Protein AF-A0A2D4HQ97-F1 (afdb_monomer_lite)

Foldseek 3Di:
DVPPPNPCVVVVPDDDDPCPVVVVLVVLQVCQVVDDLQVQVVLCVVQVVQCDLPDPSNLVSLLCCLRHADLQDDPVSVVSGCVVPVVVLLVVLLVDADDDPSNVSSVSSVVVNCVNQPPNDDCVVPCVSVVCSVVVVD

Radius of gyration: 16.18 Å; chains: 1; bounding box: 38×30×48 Å

Secondary structure (DSSP, 8-state):
-TTTT-TTTTTTS----TTHHHHHHHHHHHHGGGS-TTHHHHHHHHHGGG--TTSTHHHHHHHHHHHH------GGGGGGTGGGTHHHHHHHHHH--S--TTHHHHHHHHHHHHHHTTTTS--TTTHHHHHHHHHTT-

pLDDT: mean 88.47, std 11.35, range [41.31, 98.31]

Organism: NCBI:txid129467

InterPro domains:
  IPR035309 Proteasome activator complex subunit 4 [PTHR32170] (2-129)

Sequence (138 aa):
ERILYSKTEHLGLNWFPNSVESVLKTLVKNCRLYFPESATAEMLDEWRPLMCPFDVTMQKAITYFELFLPTTLPPECHHKGFKLWFDEFLGLWVSVQNLPQWEGHLVNLFARLATDNIGYINWDPYIPKVSPAVWEKV

Structure (mmCIF, N/CA/C/O backbone):
data_AF-A0A2D4HQ97-F1
#
_entry.id   AF-A0A2D4HQ97-F1
#
loop_
_atom_site.group_PDB
_atom_site.id
_atom_site.type_symbol
_atom_site.label_atom_id
_atom_site.label_alt_id
_atom_site.label_comp_id
_atom_site.label_asym_id
_atom_site.label_entity_id
_atom_site.label_seq_id
_atom_site.pdbx_PDB_ins_code
_atom_site.Cartn_x
_atom_site.Cartn_y
_atom_site.Cartn_z
_atom_site.occupancy
_atom_site.B_iso_or_equiv
_atom_site.auth_seq_id
_atom_site.auth_comp_id
_atom_site.auth_asym_id
_atom_site.auth_atom_id
_atom_site.pdbx_PDB_model_num
ATOM 1 N N . GLU A 1 1 ? 2.367 1.829 -15.354 1.00 75.25 1 GLU A N 1
ATOM 2 C CA . GLU A 1 1 ? 2.741 1.361 -16.712 1.00 75.25 1 GLU A CA 1
ATOM 3 C C . GLU A 1 1 ? 3.474 2.397 -17.564 1.00 75.25 1 GLU A C 1
ATOM 5 O O . GLU A 1 1 ? 4.675 2.275 -17.707 1.00 75.25 1 GLU A O 1
ATOM 10 N N . ARG A 1 2 ? 2.807 3.413 -18.134 1.00 83.19 2 ARG A N 1
ATOM 11 C CA . ARG A 1 2 ? 3.363 4.194 -19.267 1.00 83.19 2 ARG A CA 1
ATOM 12 C C . ARG A 1 2 ? 4.646 4.988 -18.995 1.00 83.19 2 ARG A C 1
ATOM 14 O O . ARG A 1 2 ? 5.367 5.267 -19.942 1.00 83.19 2 ARG A O 1
ATOM 21 N N . ILE A 1 3 ? 4.875 5.381 -17.745 1.00 85.31 3 ILE A N 1
ATOM 22 C CA . ILE A 1 3 ? 6.019 6.209 -17.342 1.00 85.31 3 ILE A CA 1
ATOM 23 C C . ILE A 1 3 ? 6.937 5.365 -16.450 1.00 85.31 3 ILE A C 1
ATOM 25 O O . ILE A 1 3 ? 7.919 4.837 -16.941 1.00 85.31 3 ILE A O 1
ATOM 29 N N . LEU A 1 4 ? 6.531 5.095 -15.202 1.00 81.56 4 LEU A N 1
ATOM 30 C CA . LEU A 1 4 ? 7.326 4.347 -14.204 1.00 81.56 4 LEU A CA 1
ATOM 31 C C . LEU A 1 4 ? 7.801 2.945 -14.634 1.00 81.56 4 LEU A C 1
ATOM 33 O O . LEU A 1 4 ? 8.792 2.453 -14.114 1.00 81.56 4 LEU A O 1
ATOM 37 N N . TYR A 1 5 ? 7.077 2.280 -15.537 1.00 84.88 5 TYR A N 1
ATOM 38 C CA . TYR A 1 5 ? 7.403 0.931 -16.015 1.00 84.88 5 TYR A CA 1
ATOM 39 C C . TYR A 1 5 ? 7.386 0.889 -17.550 1.00 84.88 5 TYR A C 1
ATOM 41 O O . TYR A 1 5 ? 6.886 -0.060 -18.160 1.00 84.88 5 TYR A O 1
ATOM 49 N N . SER A 1 6 ? 7.874 1.964 -18.178 1.00 87.25 6 SER A N 1
ATOM 50 C CA . SER A 1 6 ? 7.888 2.126 -19.630 1.00 87.25 6 SER A CA 1
ATOM 51 C C . SER A 1 6 ? 8.719 1.034 -20.309 1.00 87.25 6 SER A C 1
ATOM 53 O O . SER A 1 6 ? 9.919 0.889 -20.080 1.00 87.25 6 SER A O 1
ATOM 55 N N . LYS A 1 7 ? 8.091 0.291 -21.225 1.00 87.38 7 LYS A N 1
ATOM 56 C CA . LYS A 1 7 ? 8.761 -0.754 -22.019 1.00 87.38 7 LYS A CA 1
ATOM 57 C C . LYS A 1 7 ? 9.680 -0.199 -23.109 1.00 87.38 7 LYS A C 1
ATOM 59 O O . LYS A 1 7 ? 10.372 -0.970 -23.755 1.00 87.38 7 LYS A O 1
ATOM 64 N N . THR A 1 8 ? 9.647 1.103 -23.367 1.00 88.12 8 THR A N 1
ATOM 65 C CA . THR A 1 8 ? 10.310 1.711 -24.530 1.00 88.12 8 THR A CA 1
ATOM 66 C C . THR A 1 8 ? 11.296 2.814 -24.148 1.00 88.12 8 THR A C 1
ATOM 68 O O . THR A 1 8 ? 12.053 3.275 -24.997 1.00 88.12 8 THR A O 1
ATOM 71 N N . GLU A 1 9 ? 11.336 3.214 -22.875 1.00 85.12 9 GLU A N 1
ATOM 72 C CA . GLU A 1 9 ? 12.305 4.192 -22.366 1.00 85.12 9 GLU A CA 1
ATOM 73 C C . GLU A 1 9 ? 13.736 3.646 -22.398 1.00 85.12 9 GLU A C 1
ATOM 75 O O . GLU A 1 9 ? 14.625 4.303 -22.925 1.00 85.12 9 GLU A O 1
ATOM 80 N N . HIS A 1 10 ? 13.951 2.401 -21.958 1.00 84.94 10 HIS A N 1
ATOM 81 C CA . HIS A 1 10 ? 15.274 1.760 -22.016 1.00 84.94 10 HIS A CA 1
ATOM 82 C C . HIS A 1 10 ? 15.792 1.548 -23.452 1.00 84.94 10 HIS A C 1
ATOM 84 O O . HIS A 1 10 ? 16.979 1.311 -23.651 1.00 84.94 10 HIS A O 1
ATOM 90 N N . LEU A 1 11 ? 14.907 1.642 -24.452 1.00 89.56 11 LEU A N 1
ATOM 91 C CA . LEU A 1 11 ? 15.244 1.603 -25.877 1.00 89.56 11 LEU A CA 1
ATOM 92 C C . LEU A 1 11 ? 15.538 3.000 -26.455 1.00 89.56 11 LEU A C 1
ATOM 94 O O . LEU A 1 11 ? 15.820 3.119 -27.644 1.00 89.56 11 LEU A O 1
ATOM 98 N N . GLY A 1 12 ? 15.422 4.066 -25.654 1.00 86.25 12 GLY A N 1
ATOM 99 C CA . GLY A 1 12 ? 15.592 5.455 -26.091 1.00 86.25 12 GLY A CA 1
ATOM 100 C C . GLY A 1 12 ? 14.442 6.000 -26.945 1.00 86.25 12 GLY A C 1
ATOM 101 O O . GLY A 1 12 ? 14.585 7.058 -27.557 1.00 86.25 12 GLY A O 1
ATOM 102 N N . LEU A 1 13 ? 13.302 5.297 -27.006 1.00 89.19 13 LEU A N 1
ATOM 103 C CA . LEU A 1 13 ? 12.133 5.706 -27.800 1.00 89.19 13 LEU A CA 1
ATOM 104 C C . LEU A 1 13 ? 11.242 6.718 -27.069 1.00 89.19 13 LEU A C 1
ATOM 106 O O . LEU A 1 13 ? 10.445 7.403 -27.701 1.00 89.19 13 LEU A O 1
ATOM 110 N N . ASN A 1 14 ? 11.366 6.802 -25.745 1.00 86.31 14 ASN A N 1
ATOM 111 C CA . ASN A 1 14 ? 10.701 7.789 -24.903 1.00 86.31 14 ASN A CA 1
ATOM 112 C C . ASN A 1 14 ? 11.741 8.449 -24.001 1.00 86.31 14 ASN A C 1
ATOM 114 O O . ASN A 1 14 ? 12.580 7.757 -23.432 1.00 86.31 14 ASN A O 1
ATOM 118 N N . TRP A 1 15 ? 11.642 9.767 -23.850 1.00 85.25 15 TRP A N 1
ATOM 119 C CA . TRP A 1 15 ? 12.502 10.561 -22.979 1.00 85.25 15 TRP A CA 1
ATOM 120 C C . TRP A 1 15 ? 11.623 11.306 -21.991 1.00 85.25 15 TRP A C 1
ATOM 122 O O . TRP A 1 15 ? 10.838 12.172 -22.387 1.00 85.25 15 TRP A O 1
ATOM 132 N N . PHE A 1 16 ? 11.730 10.960 -20.714 1.00 88.88 16 PHE A N 1
ATOM 133 C CA . PHE A 1 16 ? 10.985 11.639 -19.668 1.00 88.88 16 PHE A CA 1
ATOM 134 C C . PHE A 1 16 ? 11.880 12.605 -18.883 1.00 88.88 16 PHE A C 1
ATOM 136 O O . PHE A 1 16 ? 13.078 12.365 -18.739 1.00 88.88 16 PHE A O 1
ATOM 143 N N . PRO A 1 17 ? 11.323 13.706 -18.347 1.00 90.81 17 PRO A N 1
ATOM 144 C CA . PRO A 1 17 ? 12.056 14.559 -17.420 1.00 90.81 17 PRO A CA 1
ATOM 145 C C . PRO A 1 17 ? 12.461 13.790 -16.156 1.00 90.81 17 PRO A C 1
ATOM 147 O O . PRO A 1 17 ? 11.644 13.059 -15.598 1.00 90.81 17 PRO A O 1
ATOM 150 N N . ASN A 1 18 ? 13.660 14.053 -15.626 1.00 88.19 18 ASN A N 1
ATOM 151 C CA . ASN A 1 18 ? 14.177 13.402 -14.408 1.00 88.19 18 ASN A CA 1
ATOM 152 C C . ASN A 1 18 ? 13.255 13.545 -13.178 1.00 88.19 18 ASN A C 1
ATOM 154 O O . ASN A 1 18 ? 13.320 12.743 -12.252 1.00 88.19 18 ASN A O 1
ATOM 158 N N . SER A 1 19 ? 12.401 14.572 -13.140 1.00 92.75 19 SER A N 1
ATOM 159 C CA . SER A 1 19 ? 11.465 14.835 -12.039 1.00 92.75 19 SER A CA 1
ATOM 160 C C . SER A 1 19 ? 10.092 14.178 -12.203 1.00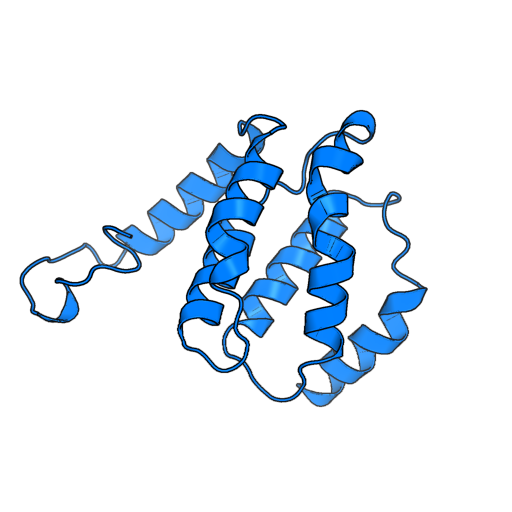 92.75 19 SER A C 1
ATOM 162 O O . SER A 1 19 ? 9.285 14.236 -11.276 1.00 92.75 19 SER A O 1
ATOM 164 N N . VAL A 1 20 ? 9.783 13.571 -13.356 1.00 92.88 20 VAL A N 1
ATOM 165 C CA . VAL A 1 20 ? 8.415 13.109 -13.647 1.00 92.88 20 VAL A CA 1
ATOM 166 C C . VAL A 1 20 ? 7.937 12.077 -12.628 1.00 92.88 20 VAL A C 1
ATOM 168 O O . VAL A 1 20 ? 6.795 12.120 -12.177 1.00 92.88 20 VAL A O 1
ATOM 171 N N . GLU A 1 21 ? 8.824 11.173 -12.220 1.00 89.88 21 GLU A N 1
ATOM 172 C CA . GLU A 1 21 ? 8.501 10.092 -11.301 1.00 89.88 21 GLU A CA 1
ATOM 173 C C . GLU A 1 21 ? 8.138 10.631 -9.914 1.00 89.88 21 GLU A C 1
ATOM 175 O O . GLU A 1 21 ? 7.105 10.253 -9.359 1.00 89.88 21 GLU A O 1
ATOM 180 N N . SER A 1 22 ? 8.939 11.545 -9.360 1.00 92.00 22 SER A N 1
ATOM 181 C CA . SER A 1 22 ? 8.686 12.105 -8.028 1.00 92.00 22 SER A CA 1
ATOM 182 C C . SER A 1 22 ? 7.411 12.951 -7.997 1.00 92.00 22 SER A C 1
ATOM 184 O O . SER A 1 22 ? 6.626 12.850 -7.047 1.00 92.00 22 SER A O 1
ATOM 186 N N . VAL A 1 23 ? 7.154 13.722 -9.059 1.00 94.81 23 VAL A N 1
ATOM 187 C CA . VAL A 1 23 ? 5.925 14.511 -9.213 1.00 94.81 23 VAL A CA 1
ATOM 188 C C . VAL A 1 23 ? 4.702 13.600 -9.290 1.00 94.81 23 VAL A C 1
ATOM 190 O O . VAL A 1 23 ? 3.735 13.823 -8.563 1.00 94.81 23 VAL A O 1
ATOM 193 N N . LEU A 1 24 ? 4.746 12.536 -10.097 1.00 93.88 24 LEU A N 1
ATOM 194 C CA . LEU A 1 24 ? 3.633 11.590 -10.210 1.00 93.88 24 LEU A CA 1
ATOM 195 C C . LEU A 1 24 ? 3.376 10.844 -8.901 1.00 93.88 24 LEU A C 1
ATOM 197 O O . LEU A 1 24 ? 2.227 10.740 -8.479 1.00 93.88 24 LEU A O 1
ATOM 201 N N . LYS A 1 25 ? 4.426 10.375 -8.216 1.00 93.00 25 LYS A N 1
ATOM 202 C CA . LYS A 1 25 ? 4.282 9.738 -6.896 1.00 93.00 25 LYS A CA 1
ATOM 203 C C . LYS A 1 25 ? 3.618 10.683 -5.892 1.00 93.00 25 LYS A C 1
ATOM 205 O O . LYS A 1 25 ? 2.760 10.253 -5.125 1.00 93.00 25 LYS A O 1
ATOM 210 N N . THR A 1 26 ? 3.985 11.964 -5.910 1.00 94.56 26 THR A N 1
ATOM 211 C CA . THR A 1 26 ? 3.387 12.992 -5.041 1.00 94.56 26 THR A CA 1
ATOM 212 C C . THR A 1 26 ? 1.928 13.253 -5.404 1.00 94.56 26 THR A C 1
ATOM 214 O O . THR A 1 26 ? 1.073 13.294 -4.522 1.00 94.56 26 THR A O 1
ATOM 217 N N . LEU A 1 27 ? 1.619 13.357 -6.697 1.00 95.50 27 LEU A N 1
ATOM 218 C CA . LEU A 1 27 ? 0.253 13.530 -7.183 1.00 95.50 27 LEU A CA 1
ATOM 219 C C . LEU A 1 27 ? -0.650 12.378 -6.728 1.00 95.50 27 LEU A C 1
ATOM 221 O O . LEU A 1 27 ? -1.698 12.624 -6.139 1.00 95.50 27 LEU A O 1
ATOM 225 N N . VAL A 1 28 ? -0.219 11.129 -6.926 1.00 95.31 28 VAL A N 1
ATOM 226 C CA . VAL A 1 28 ? -0.982 9.950 -6.487 1.00 95.31 28 VAL A CA 1
ATOM 227 C C . VAL A 1 28 ? -1.214 9.987 -4.974 1.00 95.31 28 VAL A C 1
ATOM 229 O O . VAL A 1 28 ? -2.340 9.775 -4.526 1.00 95.31 28 VAL A O 1
ATOM 232 N N . LYS A 1 29 ? -0.185 10.317 -4.179 1.00 92.94 29 LYS A N 1
ATOM 233 C CA . LYS A 1 29 ? -0.316 10.462 -2.719 1.00 92.94 29 LYS A CA 1
ATOM 234 C C . LYS A 1 29 ? -1.396 11.480 -2.335 1.00 92.94 29 LYS A C 1
ATOM 236 O O . LYS A 1 29 ? -2.195 11.172 -1.456 1.00 92.94 29 LYS A O 1
ATOM 241 N N . ASN A 1 30 ? -1.459 12.621 -3.021 1.00 94.12 30 ASN A N 1
ATOM 242 C CA . ASN A 1 30 ? -2.454 13.671 -2.771 1.00 94.12 30 ASN A CA 1
ATOM 243 C C . ASN A 1 30 ? -3.868 13.300 -3.243 1.00 94.12 30 ASN A C 1
ATOM 245 O O . ASN A 1 30 ? -4.846 13.773 -2.674 1.00 94.12 30 ASN A O 1
ATOM 249 N N . CYS A 1 31 ? -4.002 12.470 -4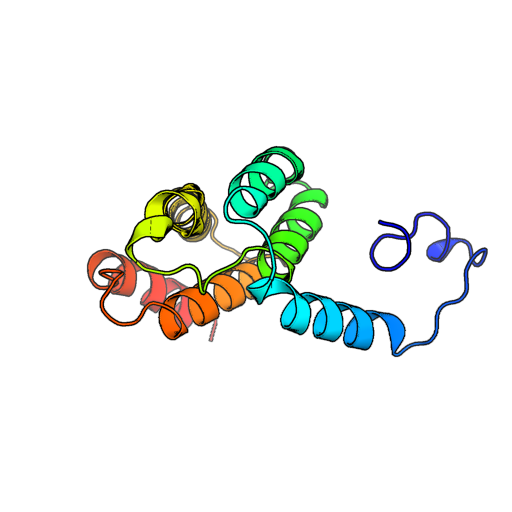.279 1.00 95.50 31 CYS A N 1
ATOM 250 C CA . CYS A 1 31 ? -5.308 12.044 -4.789 1.00 95.50 31 CYS A CA 1
ATOM 251 C C . CYS A 1 31 ? -5.915 10.875 -4.004 1.00 95.50 31 CYS A C 1
ATOM 253 O O . CYS A 1 31 ? -7.127 10.678 -4.040 1.00 95.50 31 CYS A O 1
ATOM 255 N N . ARG A 1 32 ? -5.087 10.106 -3.293 1.00 95.00 32 ARG A N 1
ATOM 256 C CA . ARG A 1 32 ? -5.464 8.852 -2.629 1.00 95.00 32 ARG A CA 1
ATOM 257 C C . ARG A 1 32 ? -6.676 8.960 -1.703 1.00 95.00 32 ARG A C 1
ATOM 259 O O . ARG A 1 32 ? -7.477 8.036 -1.647 1.00 95.00 32 ARG A O 1
ATOM 266 N N . LEU A 1 33 ? -6.819 10.082 -0.997 1.00 93.38 33 LEU A N 1
ATOM 267 C CA . LEU A 1 33 ? -7.929 10.308 -0.065 1.00 93.38 33 LEU A CA 1
ATOM 268 C C . LEU A 1 33 ? -9.300 10.450 -0.746 1.00 93.38 33 LEU A C 1
ATOM 270 O O . LEU A 1 33 ? -10.321 10.401 -0.071 1.00 93.38 33 LEU A O 1
ATOM 274 N N . TYR A 1 34 ? -9.325 10.627 -2.068 1.00 95.19 34 TYR A N 1
ATOM 275 C CA . TYR A 1 34 ? -10.549 10.756 -2.859 1.00 95.19 34 TYR A CA 1
ATOM 276 C C . TYR A 1 34 ? -10.927 9.462 -3.585 1.00 95.19 34 TYR A C 1
ATOM 278 O O . TYR A 1 34 ? -11.896 9.450 -4.345 1.00 95.19 34 TYR A O 1
ATOM 286 N N . PHE A 1 35 ? -10.165 8.381 -3.405 1.00 96.38 35 PHE A N 1
ATOM 287 C CA . PHE A 1 35 ? -10.527 7.096 -3.988 1.00 96.38 35 PHE A CA 1
ATOM 288 C C . PHE A 1 35 ? -11.807 6.545 -3.344 1.00 96.38 35 PHE A C 1
ATOM 290 O O . PHE A 1 35 ? -12.000 6.700 -2.136 1.00 96.38 35 PHE A O 1
ATOM 297 N N . PRO A 1 36 ? -12.691 5.907 -4.132 1.00 96.56 36 PRO A N 1
ATOM 298 C CA . PRO A 1 36 ? -13.905 5.310 -3.596 1.00 96.56 36 PRO A CA 1
ATOM 299 C C . PRO A 1 36 ? -13.572 4.158 -2.642 1.00 96.56 36 PRO A C 1
ATOM 301 O O . PRO A 1 36 ? -12.512 3.542 -2.728 1.00 96.56 36 PRO A O 1
ATOM 304 N N . GLU A 1 37 ? -14.514 3.804 -1.768 1.00 94.69 37 GLU A N 1
ATOM 305 C CA . GLU A 1 37 ? -14.325 2.710 -0.804 1.00 94.69 37 GLU A CA 1
ATOM 306 C C . GLU A 1 37 ? -14.064 1.344 -1.464 1.00 94.69 37 GLU A C 1
ATOM 308 O O . GLU A 1 37 ? -13.455 0.477 -0.843 1.00 94.69 37 GLU A O 1
ATOM 313 N N . SER A 1 38 ? -14.512 1.144 -2.712 1.00 96.12 38 SER A N 1
ATOM 314 C CA . SER A 1 38 ? -14.252 -0.076 -3.491 1.00 96.12 38 SER A CA 1
ATOM 315 C C . SER A 1 38 ? -12.825 -0.156 -4.034 1.00 96.12 38 SER A C 1
ATOM 317 O O . SER A 1 38 ? -12.359 -1.250 -4.345 1.00 96.12 38 SER A O 1
ATOM 319 N N . ALA A 1 39 ? -12.107 0.971 -4.103 1.00 97.50 39 ALA A N 1
ATOM 320 C CA . ALA A 1 39 ? -10.817 1.058 -4.779 1.00 97.50 39 ALA A CA 1
ATOM 321 C C . ALA A 1 39 ? -9.775 0.109 -4.184 1.00 97.50 39 ALA A C 1
ATOM 323 O O . ALA A 1 39 ? -8.997 -0.479 -4.925 1.00 97.50 39 ALA A O 1
ATOM 324 N N . THR A 1 40 ? -9.769 -0.077 -2.860 1.00 98.00 40 THR A N 1
ATOM 325 C CA . THR A 1 40 ? -8.854 -1.022 -2.206 1.00 98.00 40 THR A CA 1
ATOM 326 C C . THR A 1 40 ? -9.027 -2.432 -2.765 1.00 98.00 40 THR A C 1
ATOM 328 O O . THR A 1 40 ? -8.034 -3.083 -3.068 1.00 98.00 40 THR A O 1
ATOM 331 N N . ALA A 1 41 ? -10.269 -2.905 -2.907 1.00 98.06 41 ALA A N 1
ATOM 332 C CA . ALA A 1 41 ? -10.547 -4.246 -3.409 1.00 98.06 41 ALA A CA 1
ATOM 333 C C . ALA A 1 41 ? -10.103 -4.384 -4.872 1.00 98.06 41 ALA A C 1
ATOM 335 O O . ALA A 1 41 ? -9.357 -5.301 -5.191 1.00 98.06 41 ALA A O 1
ATOM 336 N N . GLU A 1 42 ? -10.456 -3.413 -5.718 1.00 98.31 42 GLU A N 1
ATOM 337 C CA . GLU A 1 42 ? -10.062 -3.388 -7.134 1.00 98.31 42 GLU A CA 1
ATOM 338 C C . GLU A 1 42 ? -8.529 -3.392 -7.308 1.00 98.31 42 GLU A C 1
ATOM 340 O O . GLU A 1 42 ? -7.989 -4.161 -8.100 1.00 98.31 42 GLU A O 1
ATOM 345 N N . MET A 1 43 ? -7.808 -2.591 -6.513 1.00 98.00 43 MET A N 1
ATOM 346 C CA . MET A 1 43 ? -6.338 -2.547 -6.516 1.00 98.00 43 MET A CA 1
ATOM 347 C C . MET A 1 43 ? -5.706 -3.868 -6.068 1.00 98.00 43 MET A C 1
ATOM 349 O O . MET A 1 43 ? -4.685 -4.289 -6.616 1.00 98.00 43 MET A O 1
ATOM 353 N N . LEU A 1 44 ? -6.281 -4.516 -5.051 1.00 98.06 44 LEU A N 1
ATOM 354 C CA . LEU A 1 44 ? -5.813 -5.821 -4.588 1.00 98.06 44 LEU A CA 1
ATOM 355 C C . LEU A 1 44 ? -6.046 -6.890 -5.653 1.00 98.06 44 LEU A C 1
ATOM 357 O O . LEU A 1 44 ? -5.125 -7.653 -5.929 1.00 98.06 44 LEU A O 1
ATOM 361 N N . ASP A 1 45 ? -7.223 -6.921 -6.273 1.00 97.75 45 ASP A N 1
ATOM 362 C CA . ASP A 1 45 ? -7.549 -7.883 -7.329 1.00 97.75 45 ASP A CA 1
ATOM 363 C C . ASP A 1 45 ? -6.609 -7.738 -8.535 1.00 97.75 45 ASP A C 1
ATOM 365 O O . ASP A 1 45 ? -6.174 -8.737 -9.112 1.00 97.75 45 ASP A O 1
ATOM 369 N N . GLU A 1 46 ? -6.231 -6.505 -8.882 1.00 97.44 46 GLU A N 1
ATOM 370 C CA . GLU A 1 46 ? -5.328 -6.239 -10.002 1.00 97.44 46 GLU A CA 1
ATOM 371 C C . GLU A 1 46 ? -3.865 -6.599 -9.694 1.00 97.44 46 GLU A C 1
ATOM 373 O O . GLU A 1 46 ? -3.169 -7.164 -10.542 1.00 97.44 46 GLU A O 1
ATOM 378 N N . TRP A 1 47 ? -3.360 -6.263 -8.501 1.00 97.31 47 TRP A N 1
ATOM 379 C CA . TRP A 1 47 ? -1.918 -6.321 -8.224 1.00 97.31 47 TRP A CA 1
ATOM 380 C C . TRP A 1 47 ? -1.478 -7.501 -7.358 1.00 97.31 47 TRP A C 1
ATOM 382 O O . TRP A 1 47 ? -0.299 -7.859 -7.410 1.00 97.31 47 TRP A O 1
ATOM 392 N N . ARG A 1 48 ? -2.379 -8.165 -6.617 1.00 95.62 48 ARG A N 1
ATOM 393 C CA . ARG A 1 48 ? -2.043 -9.398 -5.874 1.00 95.62 48 ARG A CA 1
ATOM 394 C C . ARG A 1 48 ? -1.428 -10.490 -6.753 1.00 95.62 48 ARG A C 1
ATOM 396 O O . ARG A 1 48 ? -0.451 -11.086 -6.307 1.00 95.62 48 ARG A O 1
ATOM 403 N N . PRO A 1 49 ? -1.886 -10.738 -7.999 1.00 95.50 49 PRO A N 1
ATOM 404 C CA . PRO A 1 49 ? -1.263 -11.742 -8.867 1.00 95.50 49 PRO A CA 1
ATOM 405 C C . PRO A 1 49 ? 0.225 -11.494 -9.158 1.00 95.50 49 PRO A C 1
ATOM 407 O O . PRO A 1 49 ? 0.944 -12.418 -9.526 1.00 95.50 49 PRO A O 1
ATOM 410 N N . LEU A 1 50 ? 0.701 -10.255 -8.992 1.00 93.50 50 LEU A N 1
ATOM 411 C CA . LEU A 1 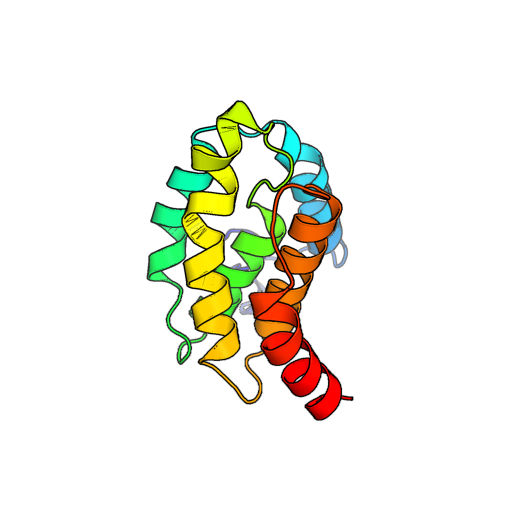50 ? 2.100 -9.877 -9.198 1.00 93.50 50 LEU A CA 1
ATOM 412 C C . LEU A 1 50 ? 2.987 -10.170 -7.974 1.00 93.50 50 LEU A C 1
ATOM 414 O O . LEU A 1 50 ? 4.210 -10.047 -8.078 1.00 93.50 50 LEU A O 1
ATOM 418 N N . MET A 1 51 ? 2.398 -10.553 -6.833 1.00 91.62 51 MET A N 1
ATOM 419 C CA . MET A 1 51 ? 3.088 -10.771 -5.558 1.00 91.62 51 MET A CA 1
ATOM 420 C C . MET A 1 51 ? 3.787 -12.137 -5.469 1.00 91.62 51 MET A C 1
ATOM 422 O O . MET A 1 51 ? 3.565 -12.906 -4.537 1.00 91.62 51 MET A O 1
ATOM 426 N N . CYS A 1 52 ? 4.650 -12.453 -6.435 1.00 89.19 52 CYS A N 1
ATOM 427 C CA . CYS A 1 52 ? 5.541 -13.609 -6.350 1.00 89.19 52 CYS A CA 1
ATOM 428 C C . CYS A 1 52 ? 6.881 -13.182 -5.725 1.00 89.19 52 CYS A C 1
ATOM 430 O O . CYS A 1 52 ? 7.653 -12.517 -6.411 1.00 89.19 52 CYS A O 1
ATOM 432 N N . PRO A 1 53 ? 7.224 -13.568 -4.477 1.00 84.19 53 PRO A N 1
ATOM 433 C CA . PRO A 1 53 ? 8.422 -13.068 -3.785 1.00 84.19 53 PRO A CA 1
ATOM 434 C C . PRO A 1 53 ? 9.753 -13.335 -4.501 1.00 84.19 53 PRO A C 1
ATOM 436 O O . PRO A 1 53 ? 10.750 -12.689 -4.192 1.00 84.19 53 PRO A O 1
ATOM 439 N N . PHE A 1 54 ? 9.756 -14.274 -5.449 1.00 83.38 54 PHE A N 1
ATOM 440 C CA . PHE A 1 54 ? 10.918 -14.697 -6.227 1.00 83.38 54 PHE A CA 1
ATOM 441 C C . PHE A 1 54 ? 10.976 -14.078 -7.635 1.00 83.38 54 PHE A C 1
ATOM 443 O O . PHE A 1 54 ? 11.914 -14.365 -8.375 1.00 83.38 54 PHE A O 1
ATOM 450 N N . ASP A 1 55 ? 9.998 -13.248 -8.014 1.00 87.50 55 ASP A N 1
ATOM 451 C CA . ASP A 1 55 ? 9.930 -12.587 -9.320 1.00 87.50 55 ASP A CA 1
ATOM 452 C C . ASP A 1 55 ? 10.100 -11.061 -9.202 1.00 87.50 55 ASP A C 1
ATOM 454 O O . ASP A 1 55 ? 9.728 -10.431 -8.207 1.00 87.50 55 ASP A O 1
ATOM 458 N N . VAL A 1 56 ? 10.629 -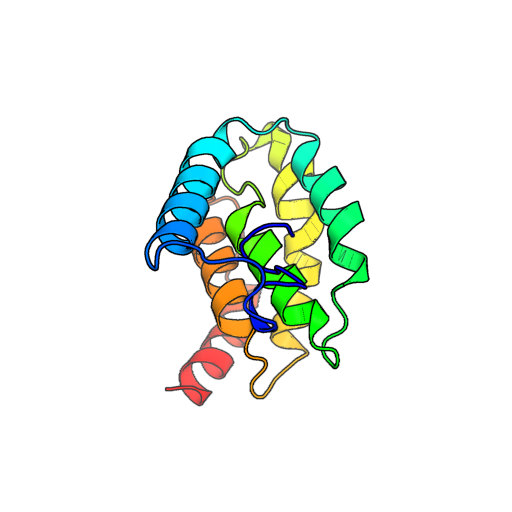10.438 -10.257 1.00 85.19 56 VAL A N 1
ATOM 459 C CA . VAL A 1 56 ? 10.793 -8.979 -10.359 1.00 85.19 56 VAL A CA 1
ATOM 460 C C . VAL A 1 56 ? 9.458 -8.224 -10.314 1.00 85.19 56 VAL A C 1
ATOM 462 O O . VAL A 1 56 ? 9.427 -7.044 -9.949 1.00 85.19 56 VAL A O 1
ATOM 465 N N . THR A 1 57 ? 8.335 -8.877 -10.636 1.00 90.75 57 THR A N 1
ATOM 466 C CA . THR A 1 57 ? 6.995 -8.279 -10.549 1.00 90.75 57 THR A CA 1
ATOM 467 C C . THR A 1 57 ? 6.582 -7.939 -9.121 1.00 90.75 57 THR A C 1
ATOM 469 O O . THR A 1 57 ? 5.756 -7.044 -8.937 1.00 90.75 57 THR A O 1
ATOM 472 N N . MET A 1 58 ? 7.180 -8.571 -8.109 1.00 92.12 58 MET A N 1
ATOM 473 C CA . MET A 1 58 ? 6.879 -8.281 -6.706 1.00 92.12 58 MET A CA 1
ATOM 474 C C . MET A 1 58 ? 7.245 -6.849 -6.326 1.00 92.12 58 MET A C 1
ATOM 476 O O . MET A 1 58 ? 6.456 -6.150 -5.693 1.00 92.12 58 MET A O 1
ATOM 480 N N . GLN A 1 59 ? 8.400 -6.366 -6.796 1.00 91.25 59 GLN A N 1
ATOM 481 C CA . GLN A 1 59 ? 8.810 -4.975 -6.597 1.00 91.25 59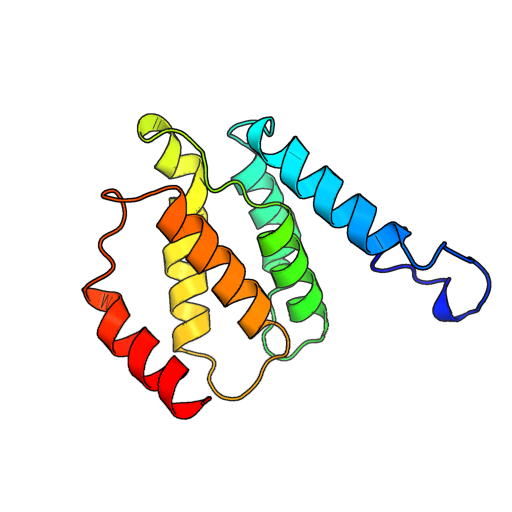 GLN A CA 1
ATOM 482 C C . GLN A 1 59 ? 7.759 -4.002 -7.119 1.00 91.25 59 GLN A C 1
ATOM 484 O O . GLN A 1 59 ? 7.415 -3.016 -6.463 1.00 91.25 59 GLN A O 1
ATOM 489 N N . LYS A 1 60 ? 7.230 -4.300 -8.303 1.00 92.50 60 LYS A N 1
ATOM 490 C CA . LYS A 1 60 ? 6.191 -3.505 -8.945 1.00 92.50 60 LYS A CA 1
ATOM 491 C C . LYS A 1 60 ? 4.893 -3.520 -8.139 1.00 92.50 60 LYS A C 1
ATOM 493 O O . LYS A 1 60 ? 4.338 -2.451 -7.893 1.00 92.50 60 LYS A O 1
ATOM 498 N N . ALA A 1 61 ? 4.462 -4.693 -7.677 1.00 95.00 61 ALA A N 1
ATOM 499 C CA . ALA A 1 61 ? 3.265 -4.850 -6.854 1.00 95.00 61 ALA A CA 1
ATOM 500 C C . ALA A 1 61 ? 3.349 -4.011 -5.570 1.00 95.00 61 ALA A C 1
ATOM 502 O O . ALA A 1 61 ? 2.506 -3.148 -5.335 1.00 95.00 61 ALA A O 1
ATOM 503 N N . ILE A 1 62 ? 4.414 -4.188 -4.779 1.00 94.94 62 ILE A N 1
ATOM 504 C CA . ILE A 1 62 ? 4.575 -3.473 -3.505 1.00 94.94 62 ILE A CA 1
ATOM 505 C C . ILE A 1 62 ? 4.726 -1.963 -3.715 1.00 94.94 62 ILE A C 1
ATOM 507 O O . ILE A 1 62 ? 4.154 -1.185 -2.951 1.00 94.94 62 ILE A O 1
ATOM 511 N N . THR A 1 63 ? 5.414 -1.529 -4.776 1.00 94.31 63 THR A N 1
ATOM 512 C CA . THR A 1 63 ? 5.500 -0.098 -5.116 1.00 94.31 63 THR A CA 1
ATOM 513 C C . THR A 1 63 ? 4.114 0.480 -5.418 1.00 94.31 63 THR A C 1
ATOM 515 O O . THR A 1 63 ? 3.783 1.568 -4.941 1.00 94.31 63 THR A O 1
ATOM 518 N N . TYR A 1 64 ? 3.269 -0.232 -6.172 1.00 96.38 64 TYR A N 1
ATOM 519 C CA . TYR A 1 64 ? 1.890 0.202 -6.398 1.00 96.38 64 TYR A CA 1
ATOM 520 C C . TYR A 1 64 ? 1.077 0.216 -5.102 1.00 96.38 64 TYR A C 1
ATOM 522 O O . TYR A 1 64 ? 0.414 1.214 -4.826 1.00 96.38 64 TYR A O 1
ATOM 530 N N . PHE A 1 65 ? 1.185 -0.802 -4.250 1.00 97.44 65 PHE A N 1
ATOM 531 C CA . PHE A 1 65 ? 0.474 -0.815 -2.972 1.00 97.44 65 PHE A CA 1
ATOM 532 C C . PHE A 1 65 ? 0.878 0.346 -2.053 1.00 97.44 65 PHE A C 1
ATOM 534 O O . PHE A 1 65 ? 0.013 1.055 -1.532 1.00 97.44 65 PHE A O 1
ATOM 541 N N . GLU A 1 66 ? 2.177 0.621 -1.909 1.00 96.31 66 GLU A N 1
ATOM 542 C CA . GLU A 1 66 ? 2.665 1.783 -1.159 1.00 96.31 66 GLU A CA 1
ATOM 543 C C . GLU A 1 66 ? 2.083 3.088 -1.733 1.00 96.31 66 GLU A C 1
ATOM 545 O O . GLU A 1 66 ? 1.602 3.955 -0.988 1.00 96.31 66 GLU A O 1
ATOM 550 N N . LEU A 1 67 ? 2.072 3.239 -3.059 1.00 95.69 67 LEU A N 1
ATOM 551 C CA . LEU A 1 67 ? 1.626 4.459 -3.730 1.00 95.69 67 LEU A CA 1
ATOM 552 C C . LEU A 1 67 ? 0.111 4.641 -3.777 1.00 95.69 67 LEU A C 1
ATOM 554 O O . LEU A 1 67 ? -0.321 5.786 -3.719 1.00 95.69 67 LEU A O 1
ATOM 558 N N . PHE A 1 68 ? -0.686 3.581 -3.842 1.00 97.12 68 PHE A N 1
ATOM 559 C CA . PHE A 1 68 ? -2.112 3.701 -4.154 1.00 97.12 68 PHE A CA 1
ATOM 560 C C . PHE A 1 68 ? -3.047 3.229 -3.044 1.00 97.12 68 PHE A C 1
ATOM 562 O O . PHE A 1 68 ? -4.112 3.827 -2.910 1.00 97.12 68 PHE A O 1
ATOM 569 N N . LEU A 1 69 ? -2.677 2.244 -2.212 1.00 97.62 69 LEU A N 1
ATOM 570 C CA . LEU A 1 69 ? -3.618 1.738 -1.203 1.00 97.62 69 LEU A CA 1
ATOM 571 C C . LEU A 1 69 ? -3.999 2.839 -0.203 1.00 97.62 69 LEU A C 1
ATOM 573 O O . LEU A 1 69 ? -3.094 3.411 0.426 1.00 97.62 69 LEU A O 1
ATOM 577 N N . PRO A 1 70 ? -5.299 3.143 -0.038 1.00 96.44 70 PRO A N 1
ATOM 578 C CA . PRO A 1 70 ? -5.765 4.103 0.950 1.00 96.44 70 PRO A CA 1
ATOM 579 C C . PRO A 1 70 ? -5.622 3.531 2.364 1.00 96.44 70 PRO A C 1
ATOM 581 O O . PRO A 1 70 ? -5.977 2.386 2.639 1.00 96.44 70 PRO A O 1
ATOM 584 N N . THR A 1 71 ? -5.098 4.351 3.270 1.00 96.88 71 THR A N 1
ATOM 585 C CA . THR A 1 71 ? -4.923 4.028 4.697 1.00 96.88 71 THR A CA 1
ATOM 586 C C . THR A 1 71 ? -5.768 4.922 5.606 1.00 96.88 71 THR A C 1
ATOM 588 O O . THR A 1 71 ? -5.809 4.686 6.802 1.00 96.88 71 THR A O 1
ATOM 591 N N . THR A 1 72 ? -6.485 5.896 5.042 1.00 95.69 72 THR A N 1
ATOM 592 C CA . THR A 1 72 ? -7.249 6.934 5.758 1.00 95.69 72 THR A CA 1
ATOM 593 C C . THR A 1 72 ? -8.768 6.747 5.659 1.00 95.69 72 THR A C 1
ATOM 595 O O . THR A 1 72 ? -9.517 7.712 5.795 1.00 95.69 72 THR A O 1
ATOM 598 N N . LEU A 1 73 ? -9.243 5.539 5.331 1.00 95.00 73 LEU A N 1
ATOM 599 C CA . LEU A 1 73 ? -10.680 5.236 5.349 1.00 95.00 73 LEU A CA 1
ATOM 600 C C . LEU A 1 73 ? -11.216 5.373 6.781 1.00 95.00 73 LEU A C 1
ATOM 602 O O . LEU A 1 73 ? -10.494 5.029 7.714 1.00 95.00 73 LEU A O 1
ATOM 606 N N . PRO A 1 74 ? -12.461 5.837 6.976 1.00 94.62 74 PRO A N 1
ATOM 607 C CA . PRO A 1 74 ? -13.009 5.992 8.314 1.00 94.62 74 PRO A CA 1
ATOM 608 C C . PRO A 1 74 ? -13.269 4.624 8.982 1.00 94.62 74 PRO A C 1
ATOM 610 O O . PRO A 1 74 ? -13.394 3.611 8.277 1.00 94.62 74 PRO A O 1
ATOM 613 N N . PRO A 1 75 ? -13.385 4.567 10.325 1.00 95.06 75 PRO A N 1
ATOM 614 C CA . PRO A 1 75 ? -13.495 3.320 11.090 1.00 95.06 75 PRO A CA 1
ATOM 615 C C . PRO A 1 75 ? -14.596 2.364 10.632 1.00 95.06 75 PRO A C 1
ATOM 617 O O . PRO A 1 75 ? -14.380 1.149 10.556 1.00 95.06 75 PRO A O 1
ATOM 620 N N . GLU A 1 76 ? -15.757 2.903 10.267 1.00 96.19 76 GLU A N 1
ATOM 621 C CA . GLU A 1 76 ? -16.892 2.166 9.710 1.00 96.19 76 GLU A CA 1
ATOM 622 C C . GLU A 1 76 ? -16.536 1.411 8.419 1.00 96.19 76 GLU A C 1
ATOM 624 O O . GLU A 1 76 ? -17.069 0.330 8.162 1.00 96.19 76 GLU A O 1
ATOM 629 N N . CYS A 1 77 ? -15.567 1.915 7.653 1.00 96.75 77 CYS A N 1
ATOM 630 C CA . CYS A 1 77 ? -15.151 1.385 6.357 1.00 96.75 77 CYS A CA 1
ATOM 631 C C . CYS A 1 77 ? -13.795 0.659 6.398 1.00 96.75 77 CYS A C 1
ATOM 633 O O . CYS A 1 77 ? -13.332 0.185 5.361 1.00 96.75 77 CYS A O 1
ATOM 635 N N . HIS A 1 78 ? -13.178 0.461 7.572 1.00 96.62 78 HIS A N 1
ATOM 636 C CA . HIS A 1 78 ? -11.905 -0.276 7.698 1.00 96.62 78 HIS A CA 1
ATOM 637 C C . HIS A 1 78 ? -11.957 -1.695 7.107 1.00 96.62 78 HIS A C 1
ATOM 639 O O . HIS A 1 78 ? -10.947 -2.198 6.615 1.00 96.62 78 HIS A O 1
ATOM 645 N N . HIS A 1 79 ? -13.132 -2.335 7.124 1.00 97.19 79 HIS A N 1
ATOM 646 C CA . HIS A 1 79 ? -13.362 -3.657 6.531 1.00 97.19 79 HIS A CA 1
ATOM 647 C C . HIS A 1 79 ? -13.226 -3.678 4.997 1.00 97.19 79 HIS A C 1
ATOM 649 O O . HIS A 1 79 ? -12.955 -4.733 4.437 1.00 97.19 79 HIS A O 1
ATOM 655 N N . LYS A 1 80 ? -13.369 -2.524 4.332 1.00 97.38 80 LYS A N 1
ATOM 656 C CA . LYS A 1 80 ? -13.113 -2.327 2.894 1.00 97.38 80 LYS A CA 1
ATOM 657 C C . LYS A 1 80 ? -11.721 -1.745 2.615 1.00 97.38 80 LYS A C 1
ATOM 659 O O . LYS A 1 80 ? -11.343 -1.561 1.466 1.00 97.38 80 LYS A O 1
ATOM 664 N N . GLY A 1 81 ? -10.980 -1.399 3.666 1.00 96.81 81 GLY A N 1
ATOM 665 C CA . GLY A 1 81 ? -9.654 -0.799 3.600 1.00 96.81 81 GLY A CA 1
ATOM 666 C C . GLY A 1 81 ? -8.575 -1.784 4.023 1.00 96.81 81 GLY A C 1
ATOM 667 O O . GLY A 1 81 ? -8.456 -2.884 3.486 1.00 96.81 81 GLY A O 1
ATOM 668 N N . PHE A 1 82 ? -7.787 -1.391 5.022 1.00 97.06 82 PHE A N 1
ATOM 669 C CA . PHE A 1 82 ? -6.608 -2.145 5.436 1.00 97.06 82 PHE A CA 1
ATOM 670 C C . PHE A 1 82 ? -6.889 -3.562 5.931 1.00 97.06 82 PHE A C 1
ATOM 672 O O . PHE A 1 82 ? -6.036 -4.429 5.771 1.00 97.06 82 PHE A O 1
ATOM 679 N N . LYS A 1 83 ? -8.086 -3.847 6.458 1.00 96.81 83 LYS A N 1
ATOM 680 C CA . LYS A 1 83 ? -8.439 -5.208 6.894 1.00 96.81 83 LYS A CA 1
ATOM 681 C C . LYS A 1 83 ? -8.501 -6.218 5.744 1.00 96.81 83 LYS A C 1
ATOM 683 O O . LYS A 1 83 ? -8.481 -7.412 6.009 1.00 96.81 83 LYS A O 1
ATOM 688 N N . LEU A 1 84 ? -8.556 -5.765 4.489 1.00 98.06 84 LEU A N 1
ATOM 689 C CA . LEU A 1 84 ? -8.520 -6.657 3.330 1.00 98.06 84 LEU A CA 1
ATOM 690 C C . LEU A 1 84 ? -7.131 -7.244 3.058 1.00 98.06 84 LEU A C 1
ATOM 692 O O . LEU A 1 84 ? -7.054 -8.284 2.411 1.00 98.06 84 LEU A O 1
ATOM 696 N N . TRP A 1 85 ? -6.054 -6.586 3.500 1.00 97.56 85 TRP A N 1
ATOM 697 C CA . TRP A 1 85 ? -4.682 -6.914 3.085 1.00 97.56 85 TRP A CA 1
ATOM 698 C C . TRP A 1 85 ? -3.652 -6.933 4.216 1.00 97.56 85 TRP A C 1
ATOM 700 O O . TRP A 1 85 ? -2.608 -7.559 4.066 1.00 97.56 85 TRP A O 1
ATOM 710 N N . PHE A 1 86 ? -3.915 -6.265 5.342 1.00 95.88 86 PHE A N 1
ATOM 711 C CA . PHE A 1 86 ? -2.927 -6.054 6.400 1.00 95.88 86 PHE A CA 1
ATOM 712 C C . PHE A 1 86 ? -2.339 -7.362 6.938 1.00 95.88 86 PHE A C 1
ATOM 714 O O . PHE A 1 86 ? -1.120 -7.519 6.935 1.00 95.88 86 PHE A O 1
ATOM 721 N N . ASP A 1 87 ? -3.188 -8.312 7.336 1.00 93.25 87 ASP A N 1
ATOM 722 C CA . ASP A 1 87 ? -2.730 -9.574 7.928 1.00 93.25 87 ASP A CA 1
ATOM 723 C C . ASP A 1 87 ? -1.939 -10.428 6.921 1.00 93.25 87 ASP A C 1
ATOM 725 O O . ASP A 1 87 ? -0.915 -11.014 7.270 1.00 93.25 87 ASP A O 1
ATOM 729 N N . GLU A 1 88 ? -2.370 -10.449 5.654 1.00 94.12 88 GLU A N 1
ATOM 730 C CA . GLU A 1 88 ? -1.671 -11.134 4.558 1.00 94.12 88 GLU A CA 1
ATOM 731 C C . GLU A 1 88 ? -0.280 -10.529 4.333 1.00 94.12 88 GLU A C 1
ATOM 733 O O . GLU A 1 88 ? 0.722 -11.244 4.297 1.00 94.12 88 GLU A O 1
ATOM 738 N N . PHE A 1 89 ? -0.206 -9.203 4.215 1.00 94.06 89 PHE A N 1
ATOM 739 C CA . PHE A 1 89 ? 1.032 -8.499 3.889 1.00 94.06 89 PHE A CA 1
ATOM 740 C C . PHE A 1 89 ? 2.023 -8.562 5.047 1.00 94.06 89 PHE A C 1
ATOM 742 O O . PHE A 1 89 ? 3.225 -8.716 4.834 1.00 94.06 89 PHE A O 1
ATOM 749 N N . LEU A 1 90 ? 1.531 -8.469 6.281 1.00 90.19 90 LEU A N 1
ATOM 750 C CA . LEU A 1 90 ? 2.360 -8.602 7.467 1.00 90.19 90 LEU A CA 1
ATOM 751 C C . LEU A 1 90 ? 2.856 -10.042 7.641 1.00 90.19 90 LEU A C 1
ATOM 753 O O . LEU A 1 90 ? 4.023 -10.254 7.966 1.00 90.19 90 LEU A O 1
ATOM 757 N N . GLY A 1 91 ? 2.001 -11.033 7.369 1.00 89.25 91 GLY A N 1
ATOM 758 C CA . GLY A 1 91 ? 2.392 -12.442 7.330 1.00 89.25 91 GLY A CA 1
ATOM 759 C C . GLY A 1 91 ? 3.486 -12.706 6.296 1.00 89.25 91 GLY A C 1
ATOM 760 O O . GLY A 1 91 ? 4.478 -13.370 6.606 1.00 89.25 91 GLY A O 1
ATOM 761 N N . LEU A 1 92 ? 3.352 -12.125 5.102 1.00 88.88 92 LEU A N 1
ATOM 762 C CA . LEU A 1 92 ? 4.362 -12.190 4.049 1.00 88.88 92 LEU A CA 1
ATOM 763 C C . LEU A 1 92 ? 5.689 -11.568 4.494 1.00 88.88 92 LEU A C 1
ATOM 765 O O . LEU A 1 92 ? 6.737 -12.193 4.349 1.00 88.88 92 LEU A O 1
ATOM 769 N N . TRP A 1 93 ? 5.641 -10.369 5.073 1.00 85.56 93 TRP A N 1
ATOM 770 C CA . TRP A 1 93 ? 6.825 -9.658 5.547 1.00 85.56 93 TRP A CA 1
ATOM 771 C C . TRP A 1 93 ? 7.582 -10.423 6.640 1.00 85.56 93 TRP A C 1
ATOM 773 O O . TRP A 1 93 ? 8.803 -10.521 6.599 1.00 85.56 93 TRP A O 1
ATOM 783 N N . VAL A 1 94 ? 6.864 -11.032 7.587 1.00 84.38 94 VAL A N 1
ATOM 784 C CA . VAL A 1 94 ? 7.481 -11.858 8.638 1.00 84.38 94 VAL A CA 1
ATOM 785 C C . VAL A 1 94 ? 8.070 -13.150 8.063 1.00 84.38 94 VAL A C 1
ATOM 787 O O . VAL A 1 94 ? 9.112 -13.607 8.532 1.00 84.38 94 VAL A O 1
ATOM 790 N N . SER A 1 95 ? 7.425 -13.741 7.056 1.00 84.00 95 SER A N 1
ATOM 791 C CA . SER A 1 95 ? 7.829 -15.037 6.495 1.00 84.00 95 SER A CA 1
ATOM 792 C C . SER A 1 95 ? 9.007 -14.939 5.523 1.00 84.00 95 SER A C 1
ATOM 794 O O . SER A 1 95 ? 9.770 -15.894 5.393 1.00 84.00 95 SER A O 1
ATOM 796 N N . VAL A 1 96 ? 9.163 -13.807 4.832 1.00 79.06 96 VAL A N 1
ATOM 797 C CA . VAL A 1 96 ? 10.211 -13.606 3.824 1.00 79.06 96 VAL A CA 1
ATOM 798 C C . VAL A 1 96 ? 11.320 -12.731 4.401 1.00 79.06 96 VAL A C 1
ATOM 800 O O . VAL A 1 96 ? 11.258 -11.505 4.363 1.00 79.06 96 VAL A O 1
ATOM 803 N N . GLN A 1 97 ? 12.349 -13.384 4.936 1.00 69.31 97 GLN A N 1
ATOM 804 C CA . GLN A 1 97 ? 13.549 -12.735 5.465 1.00 69.31 97 GLN A CA 1
ATOM 805 C C . GLN A 1 97 ? 14.665 -12.685 4.403 1.00 69.31 97 GLN A C 1
ATOM 807 O O . GLN A 1 97 ? 14.706 -13.523 3.504 1.00 69.31 97 GLN A O 1
ATOM 812 N N . ASN A 1 98 ? 15.602 -11.742 4.556 1.00 65.81 98 ASN A N 1
ATOM 813 C CA . ASN A 1 98 ? 16.846 -11.597 3.773 1.00 65.81 98 ASN A CA 1
ATOM 814 C C . ASN A 1 98 ? 16.754 -10.955 2.367 1.00 65.81 98 ASN A C 1
ATOM 816 O O . ASN A 1 98 ? 17.167 -11.540 1.371 1.00 65.81 98 ASN A O 1
ATOM 820 N N . LEU A 1 99 ? 16.377 -9.668 2.340 1.00 63.91 99 LEU A N 1
ATOM 821 C CA . LEU A 1 99 ? 16.661 -8.678 1.277 1.00 63.91 99 LEU A CA 1
ATOM 822 C C . LEU A 1 99 ? 15.901 -8.778 -0.058 1.00 63.91 99 LEU A C 1
ATOM 824 O O . LEU A 1 99 ? 16.505 -8.753 -1.135 1.00 63.91 99 LEU A O 1
ATOM 828 N N . PRO A 1 100 ? 14.566 -8.718 -0.045 1.00 69.88 100 PRO A N 1
ATOM 829 C CA . PRO A 1 100 ? 13.866 -8.198 -1.198 1.00 69.88 100 PRO A CA 1
ATOM 830 C C . PRO A 1 100 ? 13.931 -6.662 -1.253 1.00 69.88 100 PRO A C 1
ATOM 832 O O . PRO A 1 100 ? 13.587 -5.981 -0.289 1.00 69.88 100 PRO A O 1
ATOM 835 N N . GLN A 1 101 ? 14.270 -6.096 -2.417 1.00 78.88 101 GLN A N 1
ATOM 836 C CA . GLN A 1 101 ? 14.233 -4.643 -2.681 1.00 78.88 101 GLN A CA 1
ATOM 837 C C . GLN A 1 101 ? 12.867 -3.995 -2.342 1.00 78.88 101 GLN A C 1
ATOM 839 O O . GLN A 1 101 ? 12.775 -2.788 -2.111 1.00 78.88 101 GLN A O 1
ATOM 844 N N . TRP A 1 102 ? 11.803 -4.799 -2.267 1.00 86.62 102 TRP A N 1
ATOM 845 C CA . TRP A 1 102 ? 10.440 -4.348 -2.011 1.00 86.62 102 TRP A CA 1
ATOM 846 C C . TRP A 1 102 ? 10.124 -4.153 -0.532 1.00 86.62 102 TRP A C 1
ATOM 848 O O . TRP A 1 102 ? 9.136 -3.499 -0.203 1.00 86.62 102 TRP A O 1
ATOM 858 N N . GLU A 1 103 ? 10.952 -4.679 0.369 1.00 87.38 103 GLU A N 1
ATOM 859 C CA . GLU A 1 103 ? 10.674 -4.655 1.801 1.00 87.38 103 GLU A CA 1
ATOM 860 C C . GLU A 1 103 ? 10.545 -3.225 2.342 1.00 87.38 103 GLU A C 1
ATOM 862 O O . GLU A 1 103 ? 9.601 -2.921 3.068 1.00 87.38 103 GLU A O 1
ATOM 867 N N . GLY A 1 104 ? 11.431 -2.316 1.921 1.00 88.06 104 GLY A N 1
ATOM 868 C CA . GLY A 1 104 ? 11.380 -0.915 2.348 1.00 88.06 104 GLY A CA 1
ATOM 869 C C . GLY A 1 104 ? 10.065 -0.223 1.970 1.00 88.06 104 GLY A C 1
ATOM 870 O O . GLY A 1 104 ? 9.505 0.532 2.762 1.00 88.06 104 GLY A O 1
ATOM 871 N N . HIS A 1 105 ? 9.515 -0.537 0.794 1.00 92.31 105 HIS A N 1
ATOM 872 C CA . HIS A 1 105 ? 8.216 -0.016 0.361 1.00 92.31 105 HIS A CA 1
ATOM 873 C C . HIS A 1 105 ? 7.067 -0.563 1.216 1.00 92.31 105 HIS A C 1
ATOM 875 O O . HIS A 1 105 ? 6.119 0.160 1.529 1.00 92.31 105 HIS A O 1
ATOM 881 N N . LEU A 1 106 ? 7.165 -1.826 1.633 1.00 91.62 106 LEU A N 1
ATOM 882 C CA . LEU A 1 106 ? 6.179 -2.455 2.505 1.00 91.62 106 LEU A CA 1
ATOM 883 C C . LEU A 1 106 ? 6.220 -1.864 3.924 1.00 91.62 106 LEU A C 1
ATOM 885 O O . LEU A 1 106 ? 5.175 -1.551 4.492 1.00 91.62 106 LEU A O 1
ATOM 889 N N . VAL A 1 107 ? 7.418 -1.611 4.459 1.00 90.25 107 VAL A N 1
ATOM 890 C CA . VAL A 1 107 ? 7.604 -0.923 5.747 1.00 90.25 107 VAL A CA 1
ATOM 891 C C . VAL A 1 107 ? 7.038 0.500 5.698 1.00 90.25 107 VAL A C 1
ATOM 893 O O . VAL A 1 107 ? 6.323 0.896 6.617 1.00 90.25 107 VAL A O 1
ATOM 896 N N . ASN A 1 108 ? 7.262 1.251 4.615 1.00 93.25 108 ASN A N 1
ATOM 897 C CA . ASN A 1 108 ? 6.658 2.578 4.437 1.00 93.25 108 ASN A CA 1
ATOM 898 C C . ASN A 1 108 ? 5.122 2.526 4.430 1.00 93.25 108 ASN A C 1
ATOM 900 O O . ASN A 1 108 ? 4.465 3.402 5.001 1.00 93.25 108 ASN A O 1
ATOM 904 N N . LEU A 1 109 ? 4.539 1.503 3.794 1.00 96.12 109 LEU A N 1
ATOM 905 C CA . LEU A 1 109 ? 3.094 1.281 3.794 1.00 96.12 109 LEU A CA 1
ATOM 906 C C . LEU A 1 109 ? 2.573 1.017 5.215 1.00 96.12 109 LEU A C 1
ATOM 908 O O . LEU A 1 109 ? 1.585 1.635 5.615 1.00 96.12 109 LEU A O 1
ATOM 912 N N . PHE A 1 110 ? 3.246 0.164 5.994 1.00 94.62 110 PHE A N 1
ATOM 913 C CA . PHE A 1 110 ? 2.877 -0.094 7.390 1.00 94.62 110 PHE A CA 1
ATOM 914 C C . PHE A 1 110 ? 3.044 1.137 8.282 1.00 94.62 110 PHE A C 1
ATOM 916 O O . PHE A 1 110 ? 2.164 1.416 9.091 1.00 94.62 110 PHE A O 1
ATOM 923 N N . ALA A 1 111 ? 4.119 1.909 8.112 1.00 93.19 111 ALA A N 1
ATOM 924 C CA . ALA A 1 111 ? 4.347 3.140 8.866 1.00 93.19 111 ALA A CA 1
ATOM 925 C C . ALA A 1 111 ? 3.232 4.170 8.624 1.00 93.19 111 ALA A C 1
ATOM 927 O O . ALA A 1 111 ? 2.718 4.775 9.571 1.00 93.19 111 ALA A O 1
ATOM 928 N N . ARG A 1 112 ? 2.803 4.327 7.362 1.00 95.94 112 ARG A N 1
ATOM 929 C CA . ARG A 1 112 ? 1.650 5.171 7.030 1.00 95.94 112 ARG A CA 1
ATOM 930 C C . ARG A 1 112 ? 0.366 4.619 7.647 1.00 95.94 112 ARG A C 1
ATOM 932 O O . ARG A 1 112 ? -0.358 5.367 8.292 1.00 95.94 112 ARG A O 1
ATOM 939 N N . LEU A 1 113 ? 0.113 3.315 7.513 1.00 96.62 113 LEU A N 1
ATOM 940 C CA . LEU A 1 113 ? -1.065 2.674 8.099 1.00 96.62 113 LEU A CA 1
ATOM 941 C C . LEU A 1 113 ? -1.144 2.898 9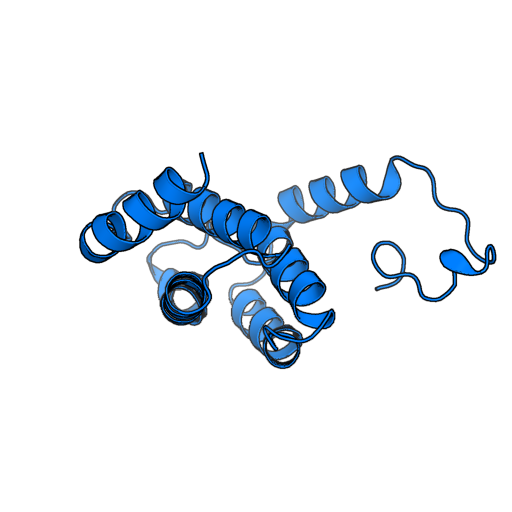.617 1.00 96.62 113 LEU A C 1
ATOM 943 O O . LEU A 1 113 ? -2.206 3.254 10.123 1.00 96.62 113 LEU A O 1
ATOM 947 N N . ALA A 1 114 ? -0.028 2.719 10.325 1.00 94.75 114 ALA A N 1
ATOM 948 C CA . ALA A 1 114 ? 0.063 2.919 11.767 1.00 94.75 114 ALA A CA 1
ATOM 949 C C . ALA A 1 114 ? -0.238 4.369 12.168 1.00 94.75 114 ALA A C 1
ATOM 951 O O . ALA A 1 114 ? -0.942 4.597 13.149 1.00 94.75 114 ALA A O 1
ATOM 952 N N . THR A 1 115 ? 0.265 5.331 11.389 1.00 94.50 115 THR A N 1
ATOM 953 C CA . THR A 1 115 ? 0.068 6.769 11.625 1.00 94.50 115 THR A CA 1
ATOM 954 C C . THR A 1 115 ? -1.385 7.187 11.394 1.00 94.50 115 THR A C 1
ATOM 956 O O . THR A 1 115 ? -1.939 7.941 12.189 1.00 94.50 115 THR A O 1
ATOM 959 N N . ASP A 1 116 ? -2.022 6.665 10.346 1.00 95.19 116 ASP A N 1
ATOM 960 C CA . ASP A 1 116 ? -3.397 7.026 9.987 1.00 95.19 116 ASP A CA 1
ATOM 961 C C . ASP A 1 116 ? -4.448 6.350 10.892 1.00 95.19 116 ASP A C 1
ATOM 963 O O . ASP A 1 116 ? -5.566 6.842 11.014 1.00 95.19 116 ASP A O 1
ATOM 967 N N . ASN A 1 117 ? -4.102 5.228 11.541 1.00 94.44 117 ASN A N 1
ATOM 968 C CA . ASN A 1 117 ? -5.047 4.358 12.263 1.00 94.44 117 ASN A CA 1
ATOM 969 C C . ASN A 1 117 ? -4.663 4.138 13.735 1.00 94.44 117 ASN A C 1
ATOM 971 O O . ASN A 1 117 ? -4.817 3.036 14.279 1.00 94.44 117 ASN A O 1
ATOM 975 N N . ILE A 1 118 ? -4.162 5.183 14.396 1.00 92.69 118 ILE A N 1
ATOM 976 C CA . ILE A 1 118 ? -3.786 5.138 15.815 1.00 92.69 118 ILE A CA 1
ATOM 977 C C . ILE A 1 118 ? -4.995 4.708 16.660 1.00 92.69 118 ILE A C 1
ATOM 979 O O . ILE A 1 118 ? -6.072 5.291 16.574 1.00 92.69 118 ILE A O 1
ATOM 983 N N . GLY A 1 119 ? -4.809 3.670 17.479 1.00 92.31 119 GLY A N 1
ATOM 984 C CA . GLY A 1 119 ? -5.854 3.112 18.344 1.00 92.31 119 GLY A CA 1
ATOM 985 C C . GLY A 1 119 ? -6.770 2.074 17.684 1.00 92.31 119 GLY A C 1
ATOM 986 O O . GLY A 1 119 ? -7.556 1.447 18.390 1.00 92.31 119 GLY A O 1
ATOM 987 N N . TYR A 1 120 ? -6.656 1.835 16.372 1.00 92.50 120 TYR A N 1
ATOM 988 C CA . TYR A 1 120 ? -7.498 0.863 15.654 1.00 92.50 120 TYR A CA 1
ATOM 989 C C . TYR A 1 120 ? -6.800 -0.456 15.316 1.00 92.50 120 TYR A C 1
ATOM 991 O O . TYR A 1 120 ? -7.471 -1.434 14.978 1.00 92.50 120 TYR A O 1
ATOM 999 N N . ILE A 1 121 ? -5.471 -0.496 15.398 1.00 91.50 121 ILE A N 1
ATOM 1000 C CA . ILE A 1 121 ? -4.664 -1.692 15.150 1.00 91.50 121 ILE A CA 1
ATOM 1001 C C . ILE A 1 121 ? -3.920 -2.034 16.438 1.00 91.50 121 ILE A C 1
ATOM 1003 O O . ILE A 1 121 ? -3.196 -1.200 16.981 1.00 91.50 121 ILE A O 1
ATOM 1007 N N . ASN A 1 122 ? -4.094 -3.267 16.918 1.00 88.81 122 ASN A N 1
ATOM 1008 C CA . ASN A 1 122 ? -3.279 -3.788 18.006 1.00 88.81 122 ASN A CA 1
ATOM 1009 C C . ASN A 1 122 ? -1.926 -4.243 17.445 1.00 88.81 122 ASN A C 1
ATOM 1011 O O . ASN A 1 122 ? -1.835 -5.298 16.815 1.00 88.81 122 ASN A O 1
ATOM 1015 N N . TRP A 1 123 ? -0.890 -3.436 17.666 1.00 86.12 123 TRP A N 1
ATOM 1016 C CA . TRP A 1 123 ? 0.465 -3.726 17.200 1.00 86.12 123 TRP A CA 1
ATOM 1017 C C . TRP A 1 123 ? 1.251 -4.653 18.136 1.00 86.12 123 TRP A C 1
ATOM 1019 O O . TRP A 1 123 ? 2.253 -5.223 17.702 1.00 86.12 123 TRP A O 1
ATOM 1029 N N . ASP A 1 124 ? 0.800 -4.864 19.378 1.00 85.00 124 ASP A N 1
ATOM 1030 C CA . ASP A 1 124 ? 1.530 -5.630 20.401 1.00 85.00 124 ASP A CA 1
ATOM 1031 C C . ASP A 1 124 ? 1.944 -7.045 19.953 1.00 85.00 124 ASP A C 1
ATOM 1033 O O . ASP A 1 124 ? 3.093 -7.424 20.188 1.00 85.00 124 ASP A O 1
ATOM 1037 N N . PRO A 1 125 ? 1.105 -7.831 19.242 1.00 84.38 125 PRO A N 1
ATOM 1038 C CA . PRO A 1 125 ? 1.500 -9.157 18.756 1.00 84.38 125 PRO A CA 1
ATOM 1039 C C . PRO A 1 125 ? 2.600 -9.121 17.684 1.00 84.38 125 PRO A C 1
ATOM 1041 O O . PRO A 1 125 ? 3.217 -10.147 17.379 1.00 84.38 125 PRO A O 1
ATOM 1044 N N . TYR A 1 126 ? 2.816 -7.956 17.075 1.00 78.06 126 TYR A N 1
ATOM 1045 C CA . TYR A 1 126 ? 3.697 -7.760 15.932 1.00 78.06 126 TYR A CA 1
ATOM 1046 C C . TYR A 1 126 ? 5.013 -7.088 16.316 1.00 78.06 126 TYR A C 1
ATOM 1048 O O . TYR A 1 126 ? 6.021 -7.370 15.676 1.00 78.06 126 TYR A O 1
ATOM 1056 N N . ILE A 1 127 ? 5.055 -6.286 17.387 1.00 75.50 127 ILE A N 1
ATOM 1057 C CA . ILE A 1 127 ? 6.285 -5.637 17.881 1.00 75.50 127 ILE A CA 1
ATOM 1058 C C . ILE A 1 127 ? 7.441 -6.640 18.078 1.00 75.50 127 ILE A C 1
ATOM 1060 O O . ILE A 1 127 ? 8.533 -6.369 17.574 1.00 75.50 127 ILE A O 1
ATOM 1064 N N . PRO A 1 128 ? 7.248 -7.822 18.703 1.00 71.88 128 PRO A N 1
ATOM 1065 C CA . PRO A 1 128 ? 8.322 -8.806 18.853 1.00 71.88 128 PRO A CA 1
ATOM 1066 C C . PRO A 1 128 ? 8.804 -9.415 17.532 1.00 71.88 128 PRO A C 1
ATOM 1068 O O . PRO A 1 128 ? 9.895 -9.967 17.491 1.00 71.88 128 PRO A O 1
ATOM 1071 N N . LYS A 1 129 ? 8.001 -9.343 16.463 1.00 69.69 129 LYS A N 1
ATOM 1072 C CA . LYS A 1 129 ? 8.354 -9.835 15.119 1.00 69.69 129 LYS A CA 1
ATOM 1073 C C . LYS A 1 129 ? 9.033 -8.744 14.288 1.00 69.69 129 LYS A C 1
ATOM 1075 O O . LYS A 1 129 ? 9.960 -9.029 13.542 1.00 69.69 129 LYS A O 1
ATOM 1080 N N . VAL A 1 130 ? 8.584 -7.499 14.456 1.00 66.00 130 VAL A N 1
ATOM 1081 C CA . VAL A 1 130 ? 9.113 -6.302 13.791 1.00 66.00 130 VAL A CA 1
ATOM 1082 C C . VAL A 1 130 ? 10.491 -5.944 14.335 1.00 66.00 130 VAL A C 1
ATOM 1084 O O . VAL A 1 130 ? 11.417 -5.715 13.569 1.00 66.00 130 VAL A O 1
ATOM 1087 N N . SER A 1 131 ? 10.634 -5.891 15.661 1.00 57.25 131 SER A N 1
ATOM 1088 C CA . SER A 1 131 ? 11.822 -5.345 16.318 1.00 57.25 131 SER A CA 1
ATOM 1089 C C . SER A 1 131 ? 13.101 -6.118 15.958 1.00 57.25 131 SER A C 1
ATOM 1091 O O . SER A 1 131 ? 14.031 -5.481 15.475 1.00 57.25 131 SER A O 1
ATOM 1093 N N . PRO A 1 132 ? 13.184 -7.458 16.083 1.00 59.38 132 PRO A N 1
ATOM 1094 C CA . PRO A 1 132 ? 14.372 -8.203 15.660 1.00 59.38 132 PRO A CA 1
ATOM 1095 C C . PRO A 1 132 ? 14.657 -8.066 14.161 1.00 59.38 132 PRO A C 1
ATOM 1097 O O . PRO A 1 132 ? 15.799 -7.824 13.797 1.00 59.38 132 PRO A O 1
ATOM 1100 N N . ALA A 1 133 ? 13.628 -8.120 13.305 1.00 59.25 133 ALA A N 1
ATOM 1101 C CA . ALA A 1 133 ? 13.788 -7.956 11.858 1.00 59.25 133 ALA A CA 1
ATOM 1102 C C . ALA A 1 133 ? 14.309 -6.561 11.463 1.00 59.25 133 ALA A C 1
ATOM 1104 O O . ALA A 1 133 ? 14.969 -6.426 10.437 1.00 59.25 133 ALA A O 1
ATOM 1105 N N . VAL A 1 134 ? 14.023 -5.528 12.263 1.00 59.19 134 VAL A N 1
ATOM 1106 C CA . VAL A 1 134 ? 14.557 -4.169 12.084 1.00 59.19 134 VAL A CA 1
ATOM 1107 C C . VAL A 1 134 ? 15.977 -4.051 12.650 1.00 59.19 134 VAL A C 1
ATOM 1109 O O . VAL A 1 134 ? 16.840 -3.502 11.975 1.00 59.19 134 VAL A O 1
ATOM 1112 N N . TRP A 1 135 ? 16.248 -4.583 13.849 1.00 53.25 135 TRP A N 1
ATOM 1113 C CA . TRP A 1 135 ? 17.573 -4.512 14.490 1.00 53.25 135 TRP A CA 1
ATOM 1114 C C . TRP A 1 135 ? 18.635 -5.386 13.822 1.00 53.25 135 TRP A C 1
ATOM 1116 O O . TRP A 1 135 ? 19.797 -5.015 13.825 1.00 53.25 135 TRP A O 1
ATOM 1126 N N . GLU A 1 136 ? 18.266 -6.517 13.222 1.00 49.41 136 GLU A N 1
ATOM 1127 C CA . GLU A 1 136 ? 19.196 -7.364 12.459 1.00 49.41 136 GLU A CA 1
ATOM 1128 C C . GLU A 1 136 ? 19.637 -6.701 11.135 1.00 49.41 136 GLU A C 1
ATOM 1130 O O . GLU A 1 136 ? 20.558 -7.173 10.472 1.00 49.41 136 GLU A O 1
ATOM 1135 N N . LYS A 1 137 ? 18.993 -5.587 10.752 1.00 50.41 137 LYS A N 1
ATOM 1136 C CA . LYS A 1 137 ? 19.232 -4.843 9.505 1.00 50.41 137 LYS A CA 1
ATOM 1137 C C . LYS A 1 137 ? 19.901 -3.472 9.711 1.00 50.41 137 LYS A C 1
ATOM 1139 O O . LYS A 1 137 ? 20.125 -2.783 8.714 1.00 50.41 137 LYS A O 1
ATOM 1144 N N . VAL A 1 138 ? 20.210 -3.080 10.955 1.00 41.31 138 VAL A N 1
ATOM 1145 C CA . VAL A 1 138 ? 20.943 -1.848 11.335 1.00 41.31 138 VAL A CA 1
ATOM 1146 C C . VAL A 1 138 ? 22.298 -2.220 11.917 1.00 41.31 138 VAL A C 1
ATOM 1148 O O . VAL A 1 138 ? 23.297 -1.602 11.488 1.00 41.31 138 VAL A O 1
#